Protein AF-A0A2J7RNI7-F1 (afdb_monomer_lite)

Foldseek 3Di:
DDDDCPPPPDDLDFDDDPPDTHHRDQWDADPNAIQGPVSDCVVRVVVVVVVVCCVVVVCCPVVVVLVVLVVVVVVLVPDPDPVSVCLQPPDDDDDDDPDDDNARSNNVNVVSVVVVD

pLDDT: mean 75.75, std 12.78, range 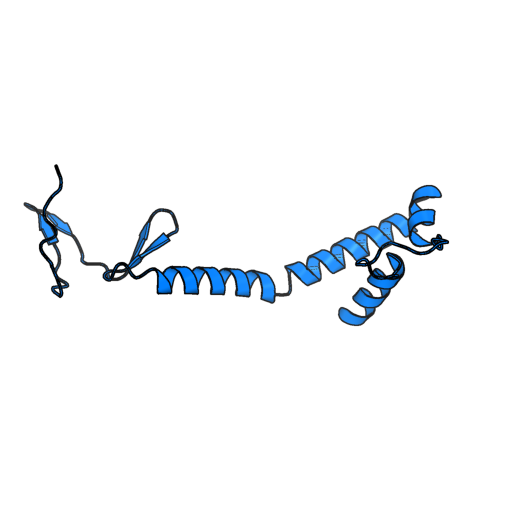[33.19, 92.88]

Organism: NCBI:txid105785

Sequence (117 aa):
MLLSRHQNAGRNHDIKIASRSFENVAEFSYMETIVTHQNSVHEEIKRRLNSGNVCYHSANIIRMNKSTKMRWAGHVAGMEKRHAYRILVVKPEGKRPLGRSNCRWIDNIKIDFREIG

Radius of gyration: 28.25 Å; chains: 1; bounding box: 61×36×69 Å

Secondary structure (DSSP, 8-state):
---------S---PEEETTEEE---SEEEETTEEEETT--HHHHHHHHHHHHHHHHHSSHHHHHHHHHHHHHHHHHHT---HHHHHHHHPPPPSPPPTTS-S--HHHHHHHHHHHH-

Structure (mmCIF, N/CA/C/O backbone):
data_AF-A0A2J7RNI7-F1
#
_entry.id   AF-A0A2J7RNI7-F1
#
loop_
_atom_site.group_PDB
_atom_site.id
_atom_site.type_symbol
_atom_site.label_atom_id
_atom_site.label_alt_id
_atom_site.label_comp_id
_atom_site.label_asym_id
_atom_site.label_entity_id
_atom_site.label_seq_id
_atom_site.pdbx_PDB_ins_code
_atom_site.Cartn_x
_atom_site.Cartn_y
_atom_site.Cartn_z
_atom_site.occupancy
_atom_site.B_iso_or_equiv
_atom_site.auth_seq_id
_atom_site.auth_comp_id
_atom_site.auth_asym_id
_atom_site.auth_atom_id
_atom_site.pdbx_PDB_model_num
ATOM 1 N N . MET A 1 1 ? -31.316 22.616 21.345 1.00 33.19 1 MET A N 1
ATOM 2 C CA . MET A 1 1 ? -31.437 22.555 22.817 1.00 33.19 1 MET A CA 1
ATOM 3 C C . MET A 1 1 ? -30.191 21.841 23.333 1.00 33.19 1 MET A C 1
ATOM 5 O O . MET A 1 1 ? -30.062 20.643 23.126 1.00 33.19 1 MET A O 1
ATOM 9 N N . LEU A 1 2 ? -29.202 22.591 23.828 1.00 33.31 2 LEU A N 1
ATOM 10 C CA . LEU A 1 2 ? -27.930 22.044 24.316 1.00 33.31 2 LEU A CA 1
ATOM 11 C C . LEU A 1 2 ? -28.164 21.465 25.715 1.00 33.31 2 LEU A C 1
ATOM 13 O O . LEU A 1 2 ? -28.346 22.218 26.668 1.00 33.31 2 LEU A O 1
ATOM 17 N N . LEU A 1 3 ? -28.218 20.137 25.823 1.00 38.12 3 LEU A N 1
ATOM 18 C CA . LEU A 1 3 ? -28.331 19.458 27.111 1.00 38.12 3 LEU A CA 1
ATOM 19 C C . LEU A 1 3 ? -26.979 19.501 27.833 1.00 38.12 3 LEU A C 1
ATOM 21 O O . LEU A 1 3 ? -25.929 19.208 27.262 1.00 38.12 3 LEU A O 1
ATOM 25 N N . SER A 1 4 ? -27.053 19.935 29.089 1.00 40.81 4 SER A N 1
ATOM 26 C CA . SER A 1 4 ? -25.954 20.127 30.029 1.00 40.81 4 SER A CA 1
ATOM 27 C C . SER A 1 4 ? -24.999 18.931 30.080 1.00 40.81 4 SER A C 1
ATOM 29 O O . SER A 1 4 ? -25.427 17.780 30.182 1.00 40.81 4 SER A O 1
ATOM 31 N N . ARG A 1 5 ? -23.689 19.210 30.069 1.00 45.44 5 ARG A N 1
ATOM 32 C CA . ARG A 1 5 ? -22.635 18.228 30.351 1.00 45.44 5 ARG A CA 1
ATOM 33 C C . ARG A 1 5 ? -22.578 17.991 31.860 1.00 45.44 5 ARG A C 1
ATOM 35 O O . ARG A 1 5 ? -21.653 18.451 32.524 1.00 45.44 5 ARG A O 1
ATOM 42 N N . HIS A 1 6 ? -23.566 17.290 32.413 1.00 47.16 6 HIS A N 1
ATOM 43 C CA . HIS A 1 6 ? -23.371 16.680 33.722 1.00 47.16 6 HIS A CA 1
ATOM 44 C C . HIS A 1 6 ? -22.268 15.635 33.556 1.00 47.16 6 HIS A C 1
ATOM 46 O O . HIS A 1 6 ? -22.403 14.695 32.770 1.00 47.16 6 HIS A O 1
ATOM 52 N N . GLN A 1 7 ? -21.146 15.841 34.241 1.00 49.16 7 GLN A N 1
ATOM 53 C CA . GLN A 1 7 ? -20.053 14.887 34.274 1.00 49.16 7 GLN A CA 1
ATOM 54 C C . GLN A 1 7 ? -20.564 13.604 34.937 1.00 49.16 7 GLN A C 1
ATOM 56 O O . GLN A 1 7 ? -20.531 13.460 36.154 1.00 49.16 7 GLN A O 1
ATOM 61 N N . ASN A 1 8 ? -21.013 12.639 34.134 1.00 51.06 8 ASN A N 1
ATOM 62 C CA . ASN A 1 8 ? -21.064 11.236 34.542 1.00 51.06 8 ASN A CA 1
ATOM 63 C C . ASN A 1 8 ? -19.632 10.686 34.532 1.00 51.06 8 ASN A C 1
ATOM 65 O O . ASN A 1 8 ? -19.304 9.738 33.825 1.00 51.06 8 ASN A O 1
ATOM 69 N N . ALA A 1 9 ? -18.743 11.344 35.271 1.00 47.75 9 ALA A N 1
ATOM 70 C CA . ALA A 1 9 ? -17.394 10.875 35.487 1.00 47.75 9 ALA A CA 1
ATOM 71 C C . ALA A 1 9 ? -17.475 9.691 36.462 1.00 47.75 9 ALA A C 1
ATOM 73 O O . ALA A 1 9 ? -17.658 9.874 37.663 1.00 47.75 9 ALA A O 1
ATOM 74 N N . GLY A 1 10 ? -17.377 8.471 35.928 1.00 53.03 10 GLY A N 1
ATOM 75 C CA . GLY A 1 10 ? -16.912 7.315 36.701 1.00 53.03 10 GLY A CA 1
ATOM 76 C C . GLY A 1 10 ? -17.925 6.233 37.076 1.00 53.03 10 GLY A C 1
ATOM 77 O O . GLY A 1 10 ? -17.606 5.410 37.927 1.00 53.03 10 GLY A O 1
ATOM 78 N N . ARG A 1 11 ? -19.121 6.176 36.478 1.00 56.81 11 ARG A N 1
ATOM 79 C CA . ARG A 1 11 ? -20.092 5.109 36.784 1.00 56.81 11 ARG A CA 1
ATOM 80 C C . ARG A 1 11 ? -20.392 4.239 35.561 1.00 56.81 11 ARG A C 1
ATOM 82 O O . ARG A 1 11 ? -21.271 4.558 34.767 1.00 56.81 11 ARG A O 1
ATOM 89 N N . ASN A 1 12 ? -19.644 3.137 35.435 1.00 61.22 12 ASN A N 1
ATOM 90 C CA . ASN A 1 12 ? -19.882 2.048 34.476 1.00 61.22 12 ASN A CA 1
ATOM 91 C C . ASN A 1 12 ? -21.091 1.226 34.937 1.00 61.22 12 ASN A C 1
ATOM 93 O O . ASN A 1 12 ? -20.948 0.161 35.539 1.00 61.22 12 ASN A O 1
ATOM 97 N N . HIS A 1 13 ? -22.289 1.769 34.762 1.00 69.31 13 HIS A N 1
ATOM 98 C CA . HIS A 1 13 ? -23.528 1.065 35.070 1.00 69.31 13 HIS A CA 1
ATOM 99 C C . HIS A 1 13 ? -24.410 1.050 33.830 1.00 69.31 13 HIS A C 1
ATOM 101 O O . HIS A 1 13 ? -24.413 2.013 33.057 1.00 69.31 13 HIS A O 1
ATOM 107 N N . ASP A 1 14 ? -25.171 -0.027 33.674 1.00 77.56 14 ASP A N 1
ATOM 108 C CA . ASP A 1 14 ? -26.169 -0.135 32.619 1.00 77.56 14 ASP A CA 1
ATOM 109 C C . ASP A 1 14 ? -27.202 0.983 32.753 1.00 77.56 14 ASP A C 1
ATOM 111 O O . ASP A 1 14 ? -27.733 1.265 33.835 1.00 77.56 14 ASP A O 1
ATOM 115 N N . ILE A 1 15 ? -27.489 1.634 31.632 1.00 82.31 15 ILE A N 1
ATOM 116 C CA . ILE A 1 15 ? -28.408 2.764 31.586 1.00 82.31 15 ILE A CA 1
ATOM 117 C C . ILE A 1 15 ? -29.821 2.203 31.466 1.00 82.31 15 ILE A C 1
ATOM 119 O O . ILE A 1 15 ? -30.171 1.579 30.467 1.00 82.31 15 ILE A O 1
ATOM 123 N N . LYS A 1 16 ? -30.665 2.443 32.470 1.00 84.81 16 LYS A N 1
ATOM 124 C CA . LYS A 1 16 ? -32.083 2.068 32.421 1.00 84.81 16 LYS A CA 1
ATOM 125 C C . LYS A 1 16 ? -32.919 3.251 31.944 1.00 84.81 16 LYS A C 1
ATOM 127 O O . LYS A 1 16 ? -32.934 4.295 32.590 1.00 84.81 16 LYS A O 1
ATOM 132 N N . ILE A 1 17 ? -33.626 3.082 30.830 1.00 82.38 17 ILE A N 1
ATOM 133 C CA . ILE A 1 17 ? -34.580 4.058 30.292 1.00 82.38 17 ILE A CA 1
ATOM 134 C C . ILE A 1 17 ? -35.945 3.379 30.205 1.00 82.38 17 ILE A C 1
ATOM 136 O O . ILE A 1 17 ? -36.140 2.444 29.426 1.00 82.38 17 ILE A O 1
ATOM 140 N N . ALA A 1 18 ? -36.902 3.865 30.998 1.00 84.50 18 ALA A N 1
ATOM 141 C CA . ALA A 1 18 ? -38.221 3.250 31.153 1.00 84.50 18 ALA A CA 1
ATOM 142 C C . ALA A 1 18 ? -38.112 1.747 31.496 1.00 84.50 18 ALA A C 1
ATOM 144 O O . ALA A 1 18 ? -37.567 1.400 32.541 1.00 84.50 18 ALA A O 1
ATOM 145 N N . SER A 1 19 ? -38.609 0.860 30.628 1.00 83.19 19 SER A N 1
ATOM 146 C CA . SER A 1 19 ? -38.547 -0.601 30.787 1.00 83.19 19 SER A CA 1
ATOM 147 C C . SER A 1 19 ? -37.362 -1.265 30.073 1.00 83.19 19 SER A C 1
ATOM 149 O O . SER A 1 19 ? -37.257 -2.491 30.087 1.00 83.19 19 SER A O 1
ATOM 151 N N . ARG A 1 20 ? -36.475 -0.493 29.429 1.00 81.50 20 ARG A N 1
ATOM 152 C CA . ARG A 1 20 ? -35.318 -1.015 28.687 1.00 81.50 20 ARG A CA 1
ATOM 153 C C . ARG A 1 20 ? -34.011 -0.698 29.407 1.00 81.50 20 ARG A C 1
ATOM 155 O O . ARG A 1 20 ? -33.784 0.432 29.832 1.00 81.50 20 ARG A O 1
ATOM 162 N N . SER A 1 21 ? -33.145 -1.702 29.497 1.00 84.75 21 SER A N 1
ATOM 163 C CA . SER A 1 21 ? -31.772 -1.576 29.991 1.00 84.75 21 SER A CA 1
ATOM 164 C C . SER A 1 21 ? -30.818 -1.567 28.799 1.00 84.75 21 SER A C 1
ATOM 166 O O . SER A 1 21 ? -30.935 -2.417 27.918 1.00 84.75 21 SER A O 1
ATOM 168 N N . PHE A 1 22 ? -29.897 -0.613 28.773 1.00 82.31 22 PHE A N 1
ATOM 169 C CA . PHE A 1 22 ? -28.828 -0.509 27.788 1.00 82.31 22 PHE A CA 1
ATOM 170 C C . PHE A 1 22 ? -27.506 -0.863 28.456 1.00 82.31 22 PHE A C 1
ATOM 172 O O . PHE A 1 22 ? -27.161 -0.283 29.488 1.00 82.31 22 PHE A O 1
ATOM 179 N N . GLU A 1 23 ? -26.790 -1.805 27.854 1.00 83.31 23 GLU A N 1
ATOM 180 C CA . GLU A 1 23 ? -25.490 -2.259 28.333 1.00 83.31 23 GLU A CA 1
ATOM 181 C C . GLU A 1 23 ? -24.447 -1.144 28.225 1.00 83.31 23 GLU A C 1
ATOM 183 O O . GLU A 1 23 ? -24.378 -0.417 27.227 1.00 83.31 23 GLU A O 1
ATOM 188 N N . ASN A 1 24 ? -23.624 -1.012 29.261 1.00 81.25 24 ASN A N 1
ATOM 189 C CA . ASN A 1 24 ? -22.440 -0.171 29.200 1.00 81.25 24 ASN A CA 1
ATOM 190 C C . ASN A 1 24 ? -21.304 -0.911 28.476 1.00 81.25 24 ASN A C 1
ATOM 192 O O . ASN A 1 24 ? -20.750 -1.874 29.001 1.00 81.25 24 ASN A O 1
ATOM 196 N N . VAL A 1 25 ? -20.936 -0.440 27.284 1.00 80.94 25 VAL A N 1
ATOM 197 C CA . VAL A 1 25 ? -19.848 -1.030 26.495 1.00 80.94 25 VAL A CA 1
ATOM 198 C C . VAL A 1 25 ? -18.620 -0.120 26.543 1.00 80.94 25 VAL A C 1
ATOM 200 O O . VAL A 1 25 ? -18.704 1.070 26.237 1.00 80.94 25 VAL A O 1
ATOM 203 N N . ALA A 1 26 ? -17.466 -0.685 26.907 1.00 82.38 26 ALA A N 1
ATOM 204 C CA . ALA A 1 26 ? -16.210 0.058 27.034 1.00 82.38 26 ALA A CA 1
ATOM 205 C C . ALA A 1 26 ? -15.714 0.649 25.699 1.00 82.38 26 ALA A C 1
ATOM 207 O O . ALA A 1 26 ? -15.104 1.724 25.689 1.00 82.38 26 ALA A O 1
ATOM 208 N N . GLU A 1 27 ? -15.985 -0.042 24.588 1.00 83.88 27 GLU A N 1
ATOM 209 C CA . GLU A 1 27 ? -15.640 0.357 23.223 1.00 83.88 27 GLU A CA 1
ATOM 210 C C . GLU A 1 27 ? -16.709 -0.136 22.246 1.00 83.88 27 GLU A C 1
ATOM 212 O O . GLU A 1 27 ? -17.099 -1.302 22.286 1.00 83.88 27 GLU A O 1
ATOM 217 N N . PHE A 1 28 ? -17.163 0.719 21.332 1.00 86.62 28 PHE A N 1
ATOM 218 C CA . PHE A 1 28 ? -18.079 0.312 20.269 1.00 86.62 28 PHE A CA 1
ATOM 219 C C . PHE A 1 28 ? -17.622 0.841 18.915 1.00 86.62 28 PHE A C 1
ATOM 221 O O . PHE A 1 28 ? -17.028 1.912 18.808 1.00 86.62 28 PHE A O 1
ATOM 228 N N . SER A 1 29 ? -17.906 0.077 17.863 1.00 86.94 29 SER A N 1
ATOM 229 C CA . SER A 1 29 ?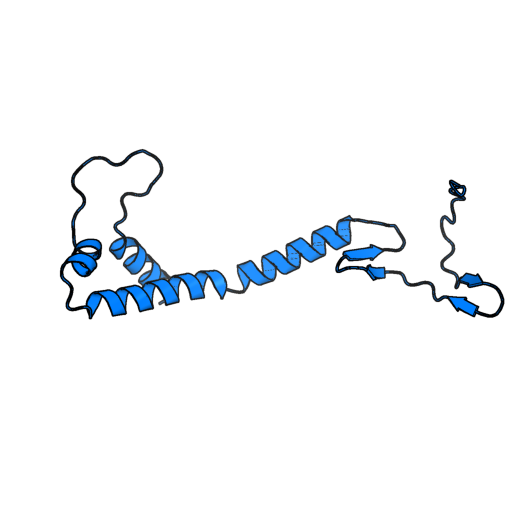 -17.651 0.516 16.493 1.00 86.94 29 SER A CA 1
ATOM 230 C C . SER A 1 29 ? -18.851 1.288 15.958 1.00 86.94 29 SER A C 1
ATOM 232 O O . SER A 1 29 ? -19.974 0.7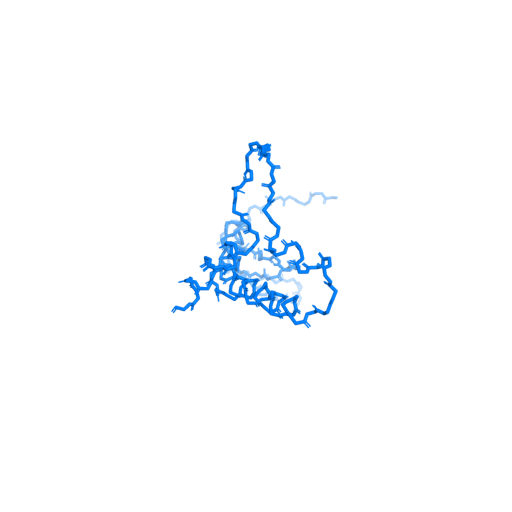87 15.957 1.00 86.94 29 SER A O 1
ATOM 234 N N . TYR A 1 30 ? -18.601 2.492 15.458 1.00 85.94 30 TYR A N 1
ATOM 235 C CA . TYR A 1 30 ? -19.576 3.341 14.794 1.00 85.94 30 TYR A CA 1
ATOM 236 C C . TYR A 1 30 ? -18.990 3.893 13.506 1.00 85.94 30 TYR A C 1
ATOM 238 O O . TYR A 1 30 ? -17.965 4.570 13.545 1.00 85.94 30 TYR A O 1
ATOM 246 N N . MET A 1 31 ? -19.640 3.622 12.370 1.00 82.75 31 MET A N 1
ATOM 247 C CA . MET A 1 31 ? -19.196 4.116 11.0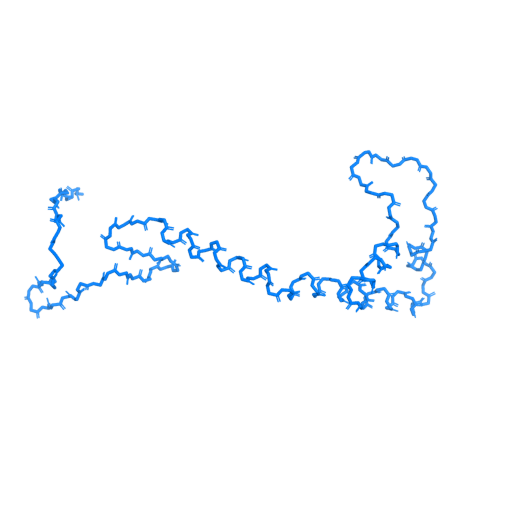57 1.00 82.75 31 MET A CA 1
ATOM 248 C C . MET A 1 31 ? -17.683 3.911 10.850 1.00 82.75 31 MET A C 1
ATOM 250 O O . MET A 1 31 ? -16.952 4.844 10.537 1.00 82.75 31 MET A O 1
ATOM 254 N N . GLU A 1 32 ? -17.214 2.689 11.130 1.00 84.38 32 GLU A N 1
ATOM 255 C CA . GLU A 1 32 ? -15.803 2.258 11.052 1.00 84.38 32 GLU A CA 1
ATOM 256 C C . GLU A 1 32 ? -14.830 2.905 12.060 1.00 84.38 32 GLU A C 1
ATOM 258 O O . GLU A 1 32 ? -13.653 2.542 12.111 1.00 84.38 32 GLU A O 1
ATOM 263 N N . THR A 1 33 ? -15.303 3.804 12.919 1.00 82.62 33 THR A N 1
ATOM 264 C CA . THR A 1 33 ? -14.526 4.401 14.016 1.00 82.62 33 THR A CA 1
ATOM 265 C C . THR A 1 33 ? -14.796 3.685 15.335 1.00 82.62 33 THR A C 1
ATOM 267 O O . THR A 1 33 ? -15.935 3.306 15.600 1.00 82.62 33 THR A O 1
ATOM 270 N N . ILE A 1 34 ? -13.775 3.483 16.175 1.00 87.06 34 ILE A N 1
ATOM 271 C CA . ILE A 1 34 ? -14.008 3.067 17.564 1.00 87.06 34 ILE A CA 1
ATOM 272 C C . ILE A 1 34 ? -14.304 4.298 18.409 1.00 87.06 34 ILE A C 1
ATOM 274 O O . ILE A 1 34 ? -13.523 5.248 18.457 1.00 87.06 34 ILE A O 1
ATOM 278 N N . VAL A 1 35 ? -15.417 4.233 19.127 1.00 85.31 35 VAL A N 1
ATOM 279 C CA . VAL A 1 35 ? -15.766 5.166 20.187 1.00 85.31 35 VAL A CA 1
ATOM 280 C C . VAL A 1 35 ? -15.524 4.458 21.516 1.00 85.31 35 VAL A C 1
ATOM 282 O O . VAL A 1 35 ? -16.138 3.435 21.816 1.00 85.31 35 VAL A O 1
ATOM 285 N N . THR A 1 36 ? -14.591 4.990 22.301 1.00 84.19 36 THR A N 1
ATOM 286 C CA . THR A 1 36 ? -14.234 4.463 23.624 1.00 84.19 36 THR A CA 1
ATOM 287 C C . THR A 1 36 ? -15.023 5.184 24.718 1.00 84.19 36 THR A C 1
ATOM 289 O O . THR A 1 36 ? -15.451 6.324 24.533 1.00 84.19 36 THR A O 1
ATOM 292 N N . HIS A 1 37 ? -15.181 4.568 25.890 1.00 77.88 37 HIS A N 1
ATOM 293 C CA . HIS A 1 37 ? -15.878 5.177 27.034 1.00 77.88 37 HIS A CA 1
ATOM 294 C C . HIS A 1 37 ? -15.263 6.517 27.490 1.00 77.88 37 HIS A C 1
ATOM 296 O O . HIS A 1 37 ? -15.967 7.401 27.973 1.00 77.88 37 HIS A O 1
ATOM 302 N N . GLN A 1 38 ? -13.948 6.685 27.309 1.00 78.19 38 GLN A N 1
ATOM 303 C CA . GLN A 1 38 ? -13.209 7.926 27.580 1.00 78.19 38 GLN A CA 1
ATOM 304 C C . GLN A 1 38 ? -13.208 8.900 26.397 1.00 78.19 38 GLN A C 1
ATOM 306 O O . GLN A 1 38 ? -12.590 9.960 26.481 1.00 78.19 38 GLN A O 1
ATOM 311 N N . ASN A 1 39 ? -13.859 8.543 25.286 1.00 76.69 39 ASN A N 1
ATOM 312 C CA . ASN A 1 39 ? -13.793 9.264 24.019 1.00 76.69 39 ASN A CA 1
ATOM 313 C C . ASN A 1 39 ? -12.337 9.554 23.585 1.00 76.69 39 ASN A C 1
ATOM 315 O O . ASN A 1 39 ? -12.026 10.603 23.019 1.00 76.69 39 ASN A O 1
ATOM 319 N N . SER A 1 40 ? -11.420 8.632 23.900 1.00 81.31 40 SER A N 1
ATOM 320 C CA . SER A 1 40 ? -10.007 8.731 23.542 1.00 81.31 40 SER A CA 1
ATOM 321 C C . SER A 1 40 ? -9.813 8.350 22.080 1.00 81.31 40 SER A C 1
ATOM 323 O O . SER A 1 40 ? -10.058 7.212 21.683 1.00 81.31 40 SER A O 1
ATOM 325 N N . VAL A 1 41 ? -9.318 9.305 21.294 1.00 84.62 41 VAL A N 1
ATOM 326 C CA . VAL A 1 41 ? -8.997 9.132 19.867 1.00 84.62 41 VAL A CA 1
ATOM 327 C C . VAL A 1 41 ? -7.669 8.381 19.670 1.00 84.62 41 VAL A C 1
ATOM 329 O O . VAL A 1 41 ? -7.388 7.870 18.587 1.00 84.62 41 VAL A O 1
ATOM 332 N N . HIS A 1 42 ? -6.843 8.284 20.716 1.00 87.25 42 HIS A N 1
ATOM 333 C CA . HIS A 1 42 ? -5.499 7.708 20.636 1.00 87.25 42 HIS A CA 1
ATOM 334 C C . HIS A 1 42 ? -5.516 6.234 20.220 1.00 87.25 42 HIS A C 1
ATOM 336 O O . HIS A 1 42 ? -4.729 5.838 19.359 1.00 87.25 42 HIS A O 1
ATOM 342 N N . GLU A 1 43 ? -6.435 5.441 20.776 1.00 84.62 43 GLU A N 1
ATOM 343 C CA . GLU A 1 43 ? -6.554 4.016 20.441 1.00 84.62 43 GLU A CA 1
ATOM 344 C C . GLU A 1 43 ? -7.005 3.810 18.991 1.00 84.62 43 GLU A C 1
ATOM 346 O O . GLU A 1 43 ? -6.451 2.975 18.274 1.00 84.62 43 GLU A O 1
ATOM 351 N N . GLU A 1 44 ? -7.925 4.646 18.502 1.00 87.62 44 GLU A N 1
ATOM 352 C CA . GLU A 1 44 ? -8.355 4.615 17.102 1.00 87.62 44 GLU A CA 1
ATOM 353 C C . GLU A 1 44 ? -7.203 4.951 16.143 1.00 87.62 44 GLU A C 1
ATOM 355 O O . GLU A 1 44 ? -6.986 4.249 15.149 1.00 87.62 44 GLU A O 1
ATOM 360 N N . ILE A 1 45 ? -6.417 5.989 16.451 1.00 90.19 45 ILE A N 1
ATOM 361 C CA . ILE A 1 45 ? -5.240 6.376 15.657 1.00 90.19 45 ILE A CA 1
ATOM 362 C C . ILE A 1 45 ? -4.217 5.237 15.627 1.00 90.19 45 ILE A C 1
ATOM 364 O O . ILE A 1 45 ? -3.736 4.857 14.555 1.00 90.19 45 ILE A O 1
ATOM 368 N N . LYS A 1 46 ? -3.910 4.657 16.791 1.00 91.19 46 LYS A N 1
ATOM 369 C CA . LYS A 1 46 ? -2.964 3.546 16.926 1.00 91.19 46 LYS A CA 1
ATOM 370 C C . LYS A 1 46 ? -3.414 2.324 16.126 1.00 91.19 46 LYS A C 1
ATOM 372 O O . LYS A 1 46 ? -2.605 1.727 15.415 1.00 91.19 46 LYS A O 1
ATOM 377 N N . ARG A 1 47 ? -4.705 1.985 16.174 1.00 88.25 47 ARG A N 1
ATOM 378 C CA . ARG A 1 47 ? -5.299 0.883 15.406 1.00 88.25 47 ARG A CA 1
ATOM 379 C C . ARG A 1 47 ? -5.168 1.098 13.897 1.00 88.25 47 ARG A C 1
ATOM 381 O O . ARG A 1 47 ? -4.738 0.184 13.191 1.00 88.25 47 ARG A O 1
ATOM 388 N N . ARG A 1 48 ? -5.471 2.303 13.400 1.00 91.38 48 ARG A N 1
ATOM 389 C CA . ARG A 1 48 ? -5.334 2.651 11.972 1.00 91.38 48 ARG A CA 1
ATOM 390 C C . ARG A 1 48 ? -3.888 2.583 11.495 1.00 91.38 48 ARG A C 1
ATOM 392 O O . ARG A 1 48 ? -3.625 1.989 10.451 1.00 91.38 48 ARG A O 1
ATOM 399 N N . LEU A 1 49 ? -2.954 3.133 12.271 1.00 92.88 49 LEU A N 1
ATOM 400 C CA . LEU A 1 49 ? -1.518 3.037 11.993 1.00 92.88 49 LEU A CA 1
ATOM 401 C C . LEU A 1 49 ? -1.064 1.579 11.929 1.00 92.88 49 LEU A C 1
ATOM 403 O O . LEU A 1 49 ? -0.383 1.193 10.984 1.00 92.88 49 LEU A O 1
ATOM 407 N N . ASN A 1 50 ? -1.487 0.752 12.888 1.00 89.75 50 ASN A N 1
ATOM 408 C CA . ASN A 1 50 ? -1.135 -0.662 12.904 1.00 89.75 50 ASN A CA 1
ATOM 409 C C . ASN A 1 50 ? -1.696 -1.408 11.684 1.00 89.75 50 ASN A C 1
ATOM 411 O O . ASN A 1 50 ? -0.967 -2.151 11.037 1.00 89.75 50 ASN A O 1
ATOM 415 N N . SER A 1 51 ? -2.954 -1.162 11.304 1.00 85.50 51 SER A N 1
ATOM 416 C CA . SER A 1 51 ? -3.550 -1.736 10.089 1.00 85.50 51 SER A CA 1
ATOM 417 C C . SER A 1 51 ? -2.806 -1.308 8.817 1.00 85.50 51 SER A C 1
ATOM 419 O O . SER A 1 51 ? -2.545 -2.133 7.939 1.00 85.50 51 SER A O 1
ATOM 421 N N . GLY A 1 52 ? -2.427 -0.029 8.715 1.00 85.44 52 GLY A N 1
ATOM 422 C CA . GLY A 1 52 ? -1.612 0.483 7.612 1.00 85.44 52 GLY A CA 1
ATOM 423 C C . GLY A 1 52 ? -0.229 -0.169 7.564 1.00 85.44 52 GLY A C 1
ATOM 424 O O . GLY A 1 52 ? 0.206 -0.606 6.501 1.00 85.44 52 GLY A O 1
ATOM 425 N N . ASN A 1 53 ? 0.418 -0.324 8.719 1.00 85.69 53 ASN A N 1
ATOM 426 C CA . ASN A 1 53 ? 1.706 -0.998 8.848 1.00 85.69 53 ASN A CA 1
ATOM 427 C C . ASN A 1 53 ? 1.617 -2.483 8.494 1.00 85.69 53 ASN A C 1
ATOM 429 O O . ASN A 1 53 ? 2.480 -2.964 7.773 1.00 85.69 53 ASN A O 1
ATOM 433 N N . VAL A 1 54 ? 0.581 -3.208 8.925 1.00 81.94 54 VAL A N 1
ATOM 434 C CA . VAL A 1 54 ? 0.356 -4.605 8.517 1.00 81.94 54 VAL A CA 1
ATOM 435 C C . VAL A 1 54 ? 0.207 -4.692 7.000 1.00 81.94 54 VAL A C 1
ATOM 437 O O . VAL A 1 54 ? 0.862 -5.513 6.367 1.00 81.94 54 VAL A O 1
ATOM 440 N N . CYS A 1 55 ? -0.583 -3.807 6.392 1.00 74.75 55 CYS A N 1
ATOM 441 C CA . CYS A 1 55 ? -0.736 -3.744 4.940 1.00 74.75 55 CYS A CA 1
ATOM 442 C C . CYS A 1 55 ? 0.607 -3.468 4.231 1.00 74.75 55 CYS A C 1
ATOM 444 O O . CYS A 1 55 ? 0.990 -4.197 3.314 1.00 74.75 55 CYS A O 1
ATOM 446 N N . TYR A 1 56 ? 1.367 -2.482 4.710 1.00 71.12 56 TYR A N 1
ATOM 447 C CA . TYR A 1 56 ? 2.660 -2.075 4.157 1.00 71.12 56 TYR A CA 1
ATOM 448 C C . TYR A 1 56 ? 3.755 -3.146 4.324 1.00 71.12 56 TYR A C 1
ATOM 450 O O . TYR A 1 56 ? 4.451 -3.487 3.365 1.00 71.12 56 TYR A O 1
ATOM 458 N N . HIS A 1 57 ? 3.878 -3.715 5.526 1.00 70.94 57 HIS A N 1
ATOM 459 C CA . HIS A 1 57 ? 4.883 -4.712 5.900 1.00 70.94 57 HIS A CA 1
ATOM 460 C C . HIS A 1 57 ? 4.507 -6.146 5.543 1.00 70.94 57 HIS A C 1
ATOM 462 O O . HIS A 1 57 ? 5.387 -7.001 5.576 1.00 70.94 57 HIS A O 1
ATOM 468 N N . SER A 1 58 ? 3.269 -6.429 5.119 1.00 66.88 58 SER A N 1
ATOM 469 C CA . SER A 1 58 ? 2.861 -7.757 4.624 1.00 66.88 58 SER A CA 1
ATOM 470 C C . SER A 1 58 ? 3.682 -8.260 3.425 1.00 66.88 58 SER A C 1
ATOM 472 O O . SER A 1 58 ? 3.391 -9.324 2.882 1.00 66.88 58 SER A O 1
ATOM 474 N N . ALA A 1 59 ? 4.694 -7.506 2.973 1.00 61.69 59 ALA A N 1
ATOM 475 C CA . ALA A 1 59 ? 5.574 -7.755 1.838 1.00 61.69 59 ALA A CA 1
ATOM 476 C C . ALA A 1 59 ? 4.837 -7.855 0.494 1.00 61.69 59 ALA A C 1
ATOM 478 O O . ALA A 1 59 ? 5.463 -7.739 -0.554 1.00 61.69 59 ALA A O 1
ATOM 479 N N . ASN A 1 60 ? 3.511 -7.996 0.498 1.00 68.38 60 ASN A N 1
ATOM 480 C CA . ASN A 1 60 ? 2.699 -8.279 -0.667 1.00 68.38 60 ASN A CA 1
ATOM 481 C C . ASN A 1 60 ? 2.638 -7.094 -1.617 1.00 68.38 60 ASN A C 1
ATOM 483 O O . ASN A 1 60 ? 2.737 -7.319 -2.810 1.00 68.38 60 ASN A O 1
ATOM 487 N N . ILE A 1 61 ? 2.554 -5.849 -1.141 1.00 76.88 61 ILE A N 1
ATOM 488 C CA . ILE A 1 61 ? 2.412 -4.693 -2.042 1.00 76.88 61 ILE A CA 1
ATOM 489 C C . ILE A 1 61 ? 3.718 -4.390 -2.779 1.00 76.88 61 ILE A C 1
ATOM 491 O O . ILE A 1 61 ? 3.715 -4.239 -4.002 1.00 76.88 61 ILE A O 1
ATOM 495 N N . ILE A 1 62 ? 4.847 -4.321 -2.068 1.00 79.56 62 ILE A N 1
ATOM 496 C CA . ILE A 1 62 ? 6.153 -4.086 -2.702 1.00 79.56 62 ILE A CA 1
ATOM 497 C C . ILE A 1 62 ? 6.503 -5.278 -3.601 1.00 79.56 62 ILE A C 1
ATOM 499 O O . ILE A 1 62 ? 6.827 -5.080 -4.771 1.00 79.56 62 ILE A O 1
ATOM 503 N N . ARG A 1 63 ? 6.354 -6.518 -3.111 1.00 80.06 63 ARG A N 1
ATOM 504 C CA . ARG A 1 63 ? 6.610 -7.734 -3.901 1.00 80.06 63 ARG A CA 1
ATOM 505 C C . ARG A 1 63 ? 5.674 -7.845 -5.109 1.00 80.06 63 ARG A C 1
ATOM 507 O O . ARG A 1 63 ? 6.151 -8.172 -6.191 1.00 80.06 63 ARG A O 1
ATOM 514 N N . MET A 1 64 ? 4.387 -7.505 -4.978 1.00 82.25 64 MET A N 1
ATOM 515 C CA . MET A 1 64 ? 3.441 -7.458 -6.102 1.00 82.25 64 MET A CA 1
ATOM 516 C C . MET A 1 64 ? 3.882 -6.442 -7.141 1.00 82.25 64 MET A C 1
ATOM 518 O O . MET A 1 64 ? 3.988 -6.800 -8.308 1.00 82.25 64 MET A O 1
ATOM 522 N N . ASN A 1 65 ? 4.173 -5.203 -6.739 1.00 83.38 65 ASN A N 1
ATOM 523 C CA . ASN A 1 65 ? 4.596 -4.163 -7.674 1.00 83.38 65 ASN A CA 1
ATOM 524 C C . ASN A 1 65 ? 5.859 -4.569 -8.440 1.00 83.38 65 ASN A C 1
ATOM 526 O O . ASN A 1 65 ? 5.895 -4.453 -9.668 1.00 83.38 65 ASN A O 1
ATOM 530 N N . LYS A 1 66 ? 6.863 -5.119 -7.743 1.00 85.25 66 LYS A N 1
ATOM 531 C CA . LYS A 1 66 ? 8.072 -5.653 -8.383 1.00 85.25 66 LYS A CA 1
ATOM 532 C C . LYS A 1 66 ? 7.745 -6.812 -9.338 1.00 85.25 66 LYS A C 1
ATOM 534 O O . LYS A 1 66 ? 8.183 -6.796 -10.487 1.00 85.25 66 LYS A O 1
ATOM 539 N N . SER A 1 67 ? 6.901 -7.764 -8.926 1.00 83.69 67 SER A N 1
ATOM 540 C CA . SER A 1 67 ? 6.497 -8.909 -9.761 1.00 83.69 67 SER A CA 1
ATOM 541 C C . SER A 1 67 ? 5.710 -8.498 -11.016 1.00 83.69 67 SER A C 1
ATOM 543 O O . SER A 1 67 ? 5.970 -9.001 -12.109 1.00 83.69 67 SER A O 1
ATOM 545 N N . THR A 1 68 ? 4.800 -7.527 -10.907 1.00 87.69 68 THR A N 1
ATOM 546 C CA . THR A 1 68 ? 4.039 -6.978 -12.035 1.00 87.69 68 THR A CA 1
ATOM 547 C C . THR A 1 68 ? 4.968 -6.255 -13.004 1.00 87.69 68 THR A C 1
ATOM 549 O O . THR A 1 68 ? 4.878 -6.471 -14.213 1.00 87.69 68 THR A O 1
ATOM 552 N N . LYS A 1 69 ? 5.920 -5.464 -12.487 1.00 87.69 69 LYS A N 1
ATOM 553 C CA . LYS A 1 69 ? 6.959 -4.814 -13.299 1.00 87.69 69 LYS A CA 1
ATOM 554 C C . LYS A 1 69 ? 7.787 -5.843 -14.077 1.00 87.69 69 LYS A C 1
ATOM 556 O O . LYS A 1 69 ? 8.029 -5.644 -15.266 1.00 87.69 69 LYS A O 1
ATOM 561 N N . MET A 1 70 ? 8.171 -6.955 -13.447 1.00 84.75 70 MET A N 1
ATOM 562 C CA . MET A 1 70 ? 8.898 -8.049 -14.106 1.00 84.75 70 MET A CA 1
ATOM 563 C C . MET A 1 70 ? 8.067 -8.750 -15.187 1.00 84.75 70 MET A C 1
ATOM 565 O O . MET A 1 70 ? 8.571 -8.970 -16.287 1.00 84.75 70 MET A O 1
ATOM 569 N N . ARG A 1 71 ? 6.785 -9.050 -14.927 1.00 88.75 71 ARG A N 1
ATOM 570 C CA . ARG A 1 71 ? 5.878 -9.627 -15.942 1.00 88.75 71 ARG A CA 1
ATOM 571 C C . ARG A 1 71 ? 5.754 -8.716 -17.160 1.00 88.75 71 ARG A C 1
ATOM 573 O O . ARG A 1 71 ? 5.809 -9.191 -18.291 1.00 88.75 71 ARG A O 1
ATOM 580 N N . TRP A 1 72 ? 5.645 -7.408 -16.933 1.00 86.56 72 TRP A N 1
ATOM 581 C CA . TRP A 1 72 ? 5.584 -6.425 -18.011 1.00 86.56 72 TRP A CA 1
ATOM 582 C C . TRP A 1 72 ? 6.898 -6.367 -18.804 1.00 86.56 72 TRP A C 1
ATOM 584 O O . TRP A 1 72 ? 6.868 -6.337 -20.030 1.00 86.56 72 TRP A O 1
ATOM 594 N N . ALA A 1 73 ? 8.054 -6.443 -18.135 1.00 85.56 73 ALA A N 1
ATOM 595 C CA . ALA A 1 73 ? 9.355 -6.521 -18.802 1.00 85.56 73 ALA A CA 1
ATOM 596 C C . ALA A 1 73 ? 9.485 -7.763 -19.702 1.00 85.56 73 ALA A C 1
ATOM 598 O O . ALA A 1 73 ? 9.938 -7.641 -20.840 1.00 85.56 73 ALA A O 1
ATOM 599 N N . GLY A 1 74 ? 9.034 -8.930 -19.228 1.00 86.38 74 GLY A N 1
ATOM 600 C CA . GLY A 1 74 ? 8.986 -10.157 -20.030 1.00 86.38 74 GLY A CA 1
ATOM 601 C C . GLY A 1 74 ? 8.062 -10.031 -21.243 1.00 86.38 74 GLY A C 1
ATOM 602 O O . GLY A 1 74 ? 8.431 -10.433 -22.343 1.00 86.38 74 GLY A O 1
ATOM 603 N N . HIS A 1 75 ? 6.900 -9.394 -21.072 1.00 86.50 75 HIS A N 1
ATOM 604 C CA . HIS A 1 75 ? 5.992 -9.111 -22.182 1.00 86.50 75 HIS A CA 1
ATOM 605 C C . HIS A 1 75 ? 6.647 -8.209 -23.235 1.00 86.50 75 HIS A C 1
ATOM 607 O O . HIS A 1 75 ? 6.668 -8.570 -24.406 1.00 86.50 75 HIS A O 1
ATOM 613 N N . VAL A 1 76 ? 7.244 -7.080 -22.829 1.00 83.88 76 VAL A N 1
ATOM 614 C CA . VAL A 1 76 ? 7.903 -6.146 -23.759 1.00 83.88 76 VAL A CA 1
ATOM 615 C C . VAL A 1 76 ? 9.080 -6.805 -24.488 1.00 83.88 76 VAL A C 1
ATOM 617 O O . VAL A 1 76 ? 9.294 -6.516 -25.663 1.00 83.88 76 VAL A O 1
ATOM 620 N N . ALA A 1 77 ? 9.816 -7.712 -23.838 1.00 82.25 77 ALA A N 1
ATOM 621 C CA . ALA A 1 77 ? 10.893 -8.470 -24.477 1.00 82.25 77 ALA A CA 1
ATOM 622 C C . ALA A 1 77 ? 10.391 -9.423 -25.583 1.00 82.25 77 ALA A C 1
ATOM 624 O O . ALA A 1 77 ? 11.118 -9.661 -26.543 1.00 82.25 77 ALA A O 1
ATOM 625 N N . GLY A 1 78 ? 9.159 -9.931 -25.469 1.00 80.88 78 GLY A N 1
ATOM 626 C CA . GLY A 1 78 ? 8.508 -10.775 -26.478 1.00 80.88 78 GLY A CA 1
ATOM 627 C C . GLY A 1 78 ? 7.679 -10.012 -27.520 1.00 80.88 78 GLY A C 1
ATOM 628 O O . GLY A 1 78 ? 7.087 -10.637 -28.397 1.00 80.88 78 GLY A O 1
ATOM 629 N N . MET A 1 79 ? 7.593 -8.679 -27.437 1.00 84.94 79 MET A N 1
ATOM 630 C CA . MET A 1 79 ? 6.845 -7.875 -28.407 1.00 84.94 79 MET A CA 1
ATOM 631 C C . MET A 1 79 ? 7.642 -7.671 -29.701 1.00 84.94 79 MET A C 1
ATOM 633 O O . MET A 1 79 ? 8.779 -7.211 -29.686 1.00 84.94 79 MET A O 1
ATOM 637 N N . GLU A 1 80 ? 6.984 -7.871 -30.842 1.00 70.50 80 GLU A N 1
ATOM 638 C CA . GLU A 1 80 ? 7.552 -7.629 -32.179 1.00 70.50 80 GLU A CA 1
ATOM 639 C C . GLU A 1 80 ? 7.759 -6.123 -32.482 1.00 70.50 80 GLU A C 1
ATOM 641 O O . GLU A 1 80 ? 8.584 -5.716 -33.306 1.00 70.50 80 GLU A O 1
ATOM 646 N N . LYS A 1 81 ? 7.028 -5.245 -31.775 1.00 74.38 81 LYS A N 1
ATOM 647 C CA . LYS A 1 81 ? 7.069 -3.785 -31.961 1.00 74.38 81 LYS A CA 1
ATOM 648 C C . LYS A 1 81 ? 8.391 -3.180 -31.466 1.00 74.38 81 LYS A C 1
ATOM 650 O O . LYS A 1 81 ? 8.579 -2.934 -30.273 1.00 74.38 81 LYS A O 1
ATOM 655 N N . ARG A 1 82 ? 9.250 -2.777 -32.415 1.00 68.31 82 ARG A N 1
ATOM 656 C CA . ARG A 1 82 ? 10.565 -2.135 -32.173 1.00 68.31 82 ARG A CA 1
ATOM 657 C C . ARG A 1 82 ? 10.533 -0.925 -31.230 1.00 68.31 82 ARG A C 1
ATOM 659 O O . ARG A 1 82 ? 11.507 -0.692 -30.520 1.00 68.31 82 ARG A O 1
ATOM 666 N N . HIS A 1 83 ? 9.454 -0.139 -31.211 1.00 70.75 83 HIS A N 1
ATOM 667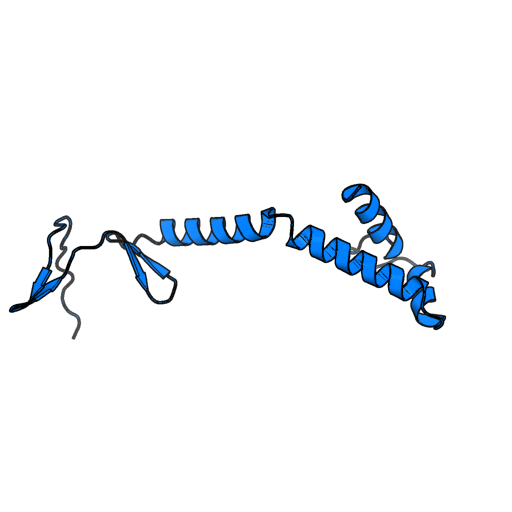 C CA . HIS A 1 83 ? 9.376 1.076 -30.386 1.00 70.75 83 HIS A CA 1
ATOM 668 C C . HIS A 1 83 ? 9.285 0.788 -28.879 1.00 70.75 83 HIS A C 1
ATOM 670 O O . HIS A 1 83 ? 9.898 1.512 -28.099 1.00 70.75 83 HIS A O 1
ATOM 676 N N . ALA A 1 84 ? 8.590 -0.278 -28.467 1.00 69.31 84 ALA A N 1
ATOM 677 C CA . ALA A 1 84 ? 8.486 -0.655 -27.055 1.00 69.31 84 ALA A CA 1
ATOM 678 C C . ALA A 1 84 ? 9.818 -1.226 -26.538 1.00 69.31 84 ALA A C 1
ATOM 680 O O . ALA A 1 84 ? 10.324 -0.807 -25.499 1.00 69.31 84 ALA A O 1
ATOM 681 N N . TYR A 1 85 ? 10.456 -2.086 -27.335 1.00 74.75 85 TYR A N 1
ATOM 682 C CA . TYR A 1 85 ? 11.800 -2.597 -27.060 1.00 74.75 85 TYR A CA 1
ATOM 683 C C . TYR A 1 85 ? 12.863 -1.483 -27.005 1.00 74.75 85 TYR A C 1
ATOM 685 O O . TYR A 1 85 ? 13.772 -1.512 -26.176 1.00 74.75 85 TYR A O 1
ATOM 693 N N . ARG A 1 86 ? 12.735 -0.430 -27.826 1.00 76.06 86 ARG A N 1
ATOM 694 C CA . ARG A 1 86 ? 13.628 0.739 -27.756 1.00 76.06 86 ARG A CA 1
ATOM 695 C C . ARG A 1 86 ? 13.590 1.422 -26.387 1.00 76.06 86 ARG A C 1
ATOM 697 O O . ARG A 1 86 ? 14.640 1.831 -25.913 1.00 76.06 86 ARG A O 1
ATOM 704 N N . ILE A 1 87 ? 12.448 1.484 -25.706 1.00 72.12 87 ILE A N 1
ATOM 705 C CA . ILE A 1 87 ? 12.358 2.075 -24.356 1.00 72.12 87 ILE A CA 1
ATOM 706 C C . ILE A 1 87 ? 13.188 1.276 -23.331 1.00 72.12 87 ILE A C 1
ATOM 708 O O . ILE A 1 87 ? 13.738 1.860 -22.397 1.00 72.12 87 ILE A O 1
ATOM 712 N N . LEU A 1 88 ? 13.332 -0.041 -23.524 1.00 69.31 88 LEU A N 1
ATOM 713 C CA . LEU A 1 88 ? 14.178 -0.902 -22.689 1.00 69.31 88 LEU A CA 1
ATOM 714 C C . LEU A 1 88 ? 15.677 -0.704 -22.945 1.00 69.31 88 LEU A C 1
ATOM 716 O O . LEU A 1 88 ? 16.474 -0.732 -22.006 1.00 69.31 88 LEU A O 1
ATOM 720 N N . VAL A 1 89 ? 16.065 -0.542 -24.211 1.00 70.00 89 VAL A N 1
ATOM 721 C CA . VAL A 1 89 ? 17.470 -0.669 -24.639 1.00 70.00 89 VAL A CA 1
ATOM 722 C C . VAL A 1 89 ? 18.152 0.675 -24.893 1.00 70.00 89 VAL A C 1
ATOM 724 O O . VAL A 1 89 ? 19.367 0.791 -24.707 1.00 70.00 89 VAL A O 1
ATOM 727 N N . VAL A 1 90 ? 17.396 1.707 -25.276 1.00 74.19 90 VAL A N 1
ATOM 728 C CA . VAL A 1 90 ? 17.953 3.012 -25.654 1.00 74.19 90 VAL A CA 1
ATOM 729 C C . VAL A 1 90 ? 18.691 3.651 -24.479 1.00 74.19 90 VAL A C 1
ATOM 731 O O . VAL A 1 90 ? 18.198 3.738 -23.352 1.00 74.19 90 VAL A O 1
ATOM 734 N N . LYS A 1 91 ? 19.907 4.121 -24.768 1.00 71.69 91 LYS A N 1
ATOM 735 C CA . LYS A 1 91 ? 20.695 4.961 -23.871 1.00 71.69 91 LYS A CA 1
ATOM 736 C C . LYS A 1 91 ? 20.188 6.398 -24.001 1.00 71.69 91 LYS A C 1
ATOM 738 O O . LYS A 1 91 ? 20.281 6.947 -25.092 1.00 71.69 91 LYS A O 1
ATOM 743 N N . PRO A 1 92 ? 19.644 7.010 -22.939 1.00 65.56 92 PRO A N 1
ATOM 744 C CA . PRO A 1 92 ? 19.319 8.426 -22.986 1.00 65.56 92 PRO A CA 1
ATOM 745 C C . PRO A 1 92 ? 20.625 9.223 -23.028 1.00 65.56 92 PRO A C 1
ATOM 747 O O . PRO A 1 92 ? 21.472 9.071 -22.148 1.00 65.56 92 PRO A O 1
ATOM 750 N N . GLU A 1 93 ? 20.792 10.042 -24.059 1.00 70.56 93 GLU A N 1
ATOM 751 C CA . GLU A 1 93 ? 21.904 10.985 -24.166 1.00 70.56 93 GLU A CA 1
ATOM 752 C C . GLU A 1 93 ? 21.496 12.330 -23.546 1.00 70.56 93 GLU A C 1
ATOM 754 O O . GLU A 1 93 ? 20.358 12.773 -23.704 1.00 70.56 93 GLU A O 1
ATOM 759 N N . GLY A 1 94 ? 22.406 12.957 -22.792 1.00 74.06 94 GLY A N 1
ATOM 760 C CA . GLY A 1 94 ? 22.181 14.246 -22.121 1.00 74.06 94 GLY A CA 1
ATOM 761 C C . GLY A 1 94 ? 22.132 14.191 -20.586 1.00 74.06 94 GLY A C 1
ATOM 762 O O . GLY A 1 94 ? 22.098 13.126 -19.968 1.00 74.06 94 GLY A O 1
ATOM 763 N N . LYS A 1 95 ? 22.155 15.373 -19.953 1.00 66.12 95 LYS A N 1
ATOM 764 C CA . LYS A 1 95 ? 22.034 15.543 -18.494 1.00 66.12 95 LYS A CA 1
ATOM 765 C C . LYS A 1 95 ? 20.559 15.728 -18.122 1.00 66.12 95 LYS A C 1
ATOM 767 O O . LYS A 1 95 ? 19.899 16.614 -18.657 1.00 66.12 95 LYS A O 1
ATOM 772 N N . ARG A 1 96 ? 20.033 14.890 -17.222 1.00 62.50 96 ARG A N 1
ATOM 773 C CA . ARG A 1 96 ? 18.651 14.994 -16.718 1.00 62.50 96 ARG A CA 1
ATOM 774 C C . ARG A 1 96 ? 18.540 15.985 -15.547 1.00 62.50 96 ARG A C 1
ATOM 776 O O . ARG A 1 96 ? 19.529 16.171 -14.841 1.00 62.50 96 ARG A O 1
ATOM 783 N N . PRO A 1 97 ? 17.356 16.590 -15.320 1.00 64.56 97 PRO A N 1
ATOM 784 C CA . PRO A 1 97 ? 17.127 17.464 -14.173 1.00 64.56 97 PRO A CA 1
ATOM 785 C C . PRO A 1 97 ? 17.319 16.732 -12.835 1.00 64.56 97 PRO A C 1
ATOM 787 O O . PRO A 1 97 ? 17.082 15.526 -12.727 1.00 64.56 97 PRO A O 1
ATOM 790 N N . LEU A 1 98 ? 17.755 17.483 -11.822 1.00 68.06 98 LEU A N 1
ATOM 791 C CA . LEU A 1 98 ? 18.012 17.005 -10.462 1.00 68.06 98 LEU A CA 1
ATOM 792 C C . LEU A 1 98 ? 16.757 16.363 -9.842 1.00 68.06 98 LEU A C 1
ATOM 794 O O . LEU A 1 98 ? 15.660 16.905 -9.941 1.00 68.06 98 LEU A O 1
ATOM 798 N N . GLY A 1 99 ? 16.938 15.204 -9.201 1.00 69.25 99 GLY A N 1
ATOM 799 C CA . GLY A 1 99 ? 15.906 14.497 -8.429 1.00 69.25 99 GLY A CA 1
ATOM 800 C C . GLY A 1 99 ? 15.589 13.080 -8.920 1.00 69.25 99 GLY A C 1
ATOM 801 O O . GLY A 1 99 ? 15.312 12.203 -8.106 1.00 69.25 99 GLY A O 1
ATOM 802 N N . ARG A 1 100 ? 15.683 12.803 -10.228 1.00 63.06 100 ARG A N 1
ATOM 803 C CA . ARG A 1 100 ? 15.455 11.450 -10.771 1.00 63.06 100 ARG A CA 1
ATOM 804 C C . ARG A 1 100 ? 16.781 10.713 -10.937 1.00 63.06 100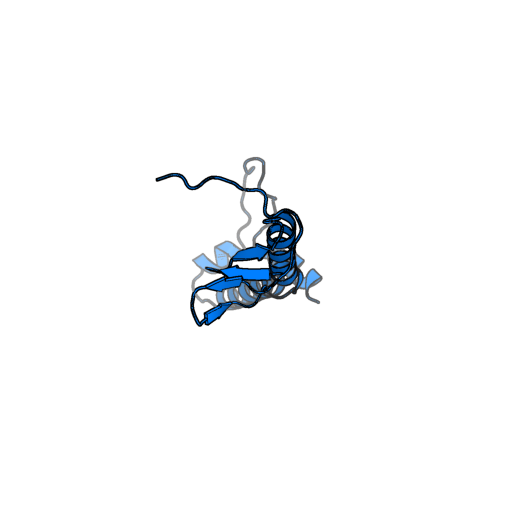 ARG A C 1
ATOM 806 O O . ARG A 1 100 ? 17.689 11.230 -11.584 1.00 63.06 100 ARG A O 1
ATOM 813 N N . SER A 1 101 ? 16.891 9.505 -10.377 1.00 60.25 101 SER A N 1
ATOM 814 C CA . SER A 1 101 ? 18.113 8.703 -10.505 1.00 60.25 101 SER A CA 1
ATOM 815 C C . SER A 1 101 ? 18.433 8.415 -11.978 1.00 60.25 101 SER A C 1
ATOM 817 O O . SER A 1 101 ? 17.542 8.304 -12.826 1.00 60.25 101 SER A O 1
ATOM 819 N N . ASN A 1 102 ? 19.722 8.285 -12.298 1.00 62.56 102 ASN A N 1
ATOM 820 C CA . ASN A 1 102 ? 20.197 8.017 -13.661 1.00 62.56 102 ASN A CA 1
ATOM 821 C C . ASN A 1 102 ? 19.932 6.565 -14.127 1.00 62.56 102 ASN A C 1
ATOM 823 O O . ASN A 1 102 ? 20.413 6.139 -15.174 1.00 62.56 102 ASN A O 1
ATOM 827 N N . CYS A 1 103 ? 19.188 5.776 -13.350 1.00 67.31 103 CYS A N 1
ATOM 828 C CA . CYS A 1 103 ? 18.943 4.370 -13.636 1.00 67.31 103 CYS A CA 1
ATOM 829 C C . CYS A 1 103 ? 17.971 4.226 -14.813 1.00 67.31 103 CYS A C 1
ATOM 831 O O . CYS A 1 103 ? 16.885 4.818 -14.828 1.00 67.31 103 CYS A O 1
ATOM 833 N N . ARG A 1 104 ? 18.333 3.407 -15.805 1.00 73.31 104 ARG A N 1
ATOM 834 C CA . ARG A 1 104 ? 17.387 2.993 -16.844 1.00 73.31 104 ARG A CA 1
ATOM 835 C C . ARG A 1 104 ? 16.297 2.134 -16.216 1.00 73.31 104 ARG A C 1
ATOM 837 O O . ARG A 1 104 ? 16.487 1.522 -15.165 1.00 73.31 104 ARG A O 1
ATOM 844 N N . TRP A 1 105 ? 15.156 2.019 -16.892 1.00 77.81 105 TRP A N 1
ATOM 845 C CA . TRP A 1 105 ? 14.101 1.114 -16.435 1.00 77.81 105 TRP A CA 1
ATOM 846 C C . TRP A 1 105 ? 14.618 -0.331 -16.288 1.00 77.81 105 TRP A C 1
ATOM 848 O O . TRP A 1 105 ? 14.321 -0.979 -15.288 1.00 77.81 105 TRP A O 1
ATOM 858 N N . ILE A 1 106 ? 15.504 -0.775 -17.190 1.00 80.62 106 ILE A N 1
ATOM 859 C CA . ILE A 1 106 ? 16.169 -2.082 -17.098 1.00 80.62 106 ILE A CA 1
ATOM 860 C C . ILE A 1 106 ? 17.117 -2.214 -15.896 1.00 80.62 106 ILE A C 1
ATOM 862 O O . ILE A 1 106 ? 17.216 -3.295 -15.326 1.00 80.62 106 ILE A O 1
ATOM 866 N N . ASP A 1 107 ? 17.775 -1.135 -15.465 1.00 82.12 107 ASP A N 1
ATOM 867 C CA . ASP A 1 107 ? 18.665 -1.166 -14.297 1.00 82.12 107 ASP A CA 1
ATOM 868 C C . ASP A 1 107 ? 17.852 -1.349 -13.012 1.00 82.12 107 ASP A C 1
ATOM 870 O O . ASP A 1 107 ? 18.209 -2.160 -12.165 1.00 82.12 107 ASP A O 1
ATOM 874 N N . ASN A 1 108 ? 16.692 -0.690 -12.918 1.00 80.56 108 ASN A N 1
ATOM 875 C CA . ASN A 1 108 ? 15.747 -0.901 -11.819 1.00 80.56 108 ASN A CA 1
ATOM 876 C C . ASN A 1 108 ? 15.153 -2.317 -11.825 1.00 80.56 108 ASN A C 1
ATOM 878 O O . ASN A 1 108 ? 14.887 -2.871 -10.768 1.00 80.56 108 ASN A O 1
ATOM 882 N N . ILE A 1 109 ? 14.929 -2.919 -12.997 1.00 83.19 109 ILE A N 1
ATOM 883 C CA . ILE A 1 109 ? 14.494 -4.321 -13.089 1.00 83.19 109 ILE A CA 1
ATOM 884 C C . ILE A 1 109 ? 15.604 -5.258 -12.592 1.00 83.19 109 ILE A C 1
ATOM 886 O O . ILE A 1 109 ? 15.322 -6.184 -11.840 1.00 83.19 109 ILE A O 1
ATOM 890 N N . LYS A 1 110 ? 16.868 -5.004 -12.957 1.00 84.94 110 LYS A N 1
ATOM 891 C CA . LYS A 1 110 ? 18.022 -5.786 -12.481 1.00 84.94 110 LYS A CA 1
ATOM 892 C C . LYS A 1 110 ? 18.212 -5.691 -10.967 1.00 84.94 110 LYS A C 1
ATOM 894 O O . LYS A 1 110 ? 18.556 -6.694 -10.353 1.00 84.94 110 LYS A O 1
ATOM 899 N N . ILE A 1 111 ? 18.009 -4.509 -10.384 1.00 85.06 111 ILE A N 1
ATOM 900 C CA . ILE A 1 111 ? 18.042 -4.317 -8.927 1.00 85.06 111 ILE A CA 1
ATOM 901 C C . ILE A 1 111 ? 16.940 -5.152 -8.277 1.00 85.06 111 ILE A C 1
ATOM 903 O O . ILE A 1 111 ? 17.238 -5.964 -7.410 1.00 85.06 111 ILE A O 1
ATOM 907 N N . ASP A 1 112 ? 15.700 -5.061 -8.766 1.00 84.62 112 ASP A N 1
ATOM 908 C CA . ASP A 1 112 ? 14.609 -5.868 -8.220 1.00 84.62 112 ASP A CA 1
ATOM 909 C C . ASP A 1 112 ? 14.865 -7.381 -8.330 1.00 84.62 112 ASP A C 1
ATOM 911 O O . ASP A 1 112 ? 14.489 -8.120 -7.427 1.00 84.62 112 ASP A O 1
ATOM 915 N N . PHE A 1 113 ? 15.497 -7.858 -9.412 1.00 81.75 113 PHE A N 1
ATOM 916 C CA . PHE A 1 113 ? 15.874 -9.272 -9.552 1.00 81.75 113 PHE A CA 1
ATOM 917 C C . PHE A 1 113 ? 16.853 -9.723 -8.464 1.00 81.75 113 PHE A C 1
ATOM 919 O O . PHE A 1 113 ? 16.742 -10.848 -7.991 1.00 81.75 113 PHE A O 1
ATOM 926 N N . ARG A 1 114 ? 17.780 -8.850 -8.050 1.00 84.38 114 ARG A N 1
ATOM 927 C CA . ARG A 1 114 ? 18.726 -9.123 -6.954 1.00 84.38 114 ARG A CA 1
ATOM 928 C C . ARG A 1 114 ? 18.083 -9.060 -5.572 1.00 84.38 114 ARG A C 1
ATOM 930 O O . ARG A 1 114 ? 18.634 -9.607 -4.635 1.00 84.38 114 ARG A O 1
ATOM 937 N N . GLU A 1 115 ? 16.974 -8.339 -5.435 1.00 79.75 115 GLU A N 1
ATOM 938 C CA . GLU A 1 115 ? 16.272 -8.175 -4.158 1.00 79.75 115 GLU A CA 1
ATOM 939 C C . GLU A 1 115 ? 15.181 -9.234 -3.926 1.00 79.75 115 GLU A C 1
ATOM 941 O O . GLU A 1 115 ? 14.706 -9.369 -2.801 1.00 79.75 115 GLU A O 1
ATOM 946 N N . ILE A 1 116 ? 14.724 -9.928 -4.978 1.00 73.19 116 ILE A N 1
ATOM 947 C CA . ILE A 1 116 ? 13.712 -10.999 -4.889 1.00 73.19 116 ILE A CA 1
ATOM 948 C C . ILE A 1 116 ? 14.342 -12.398 -4.822 1.00 73.19 116 ILE A C 1
ATOM 950 O O . ILE A 1 116 ? 13.721 -13.282 -4.233 1.00 73.19 116 ILE A O 1
ATOM 954 N N . GLY A 1 117 ? 15.504 -12.604 -5.454 1.00 57.59 117 GLY A N 1
ATOM 955 C CA . GLY A 1 117 ? 16.253 -13.865 -5.401 1.00 57.59 117 GLY A CA 1
ATOM 956 C C . GLY A 1 117 ? 17.157 -13.922 -4.186 1.00 57.59 117 GLY A C 1
ATOM 957 O O . GLY A 1 117 ? 16.938 -14.822 -3.351 1.00 57.59 117 GLY A O 1
#